Protein AF-A0A833H9J8-F1 (afdb_monomer_lite)

pLDDT: mean 92.36, std 10.22, range [51.34, 98.0]

Radius of gyration: 14.03 Å; chains: 1; bounding box: 31×27×31 Å

Foldseek 3Di:
DPQDFADLVVLVVLVVVVVVVQVVCVVVVNHDDPVRVVLSVVCSVRRGDPVVSVVVVVVVVVVVVVVVVVD

Sequence (71 aa):
MSDEKLSPEEVAAARARRLEAQHLQLIEGNPLDADDIAMFEMFERERWPHERCRAYILERIRREQQAAAAE

Secondary structure (DSSP, 8-state):
---PPPPHHHHHHHHHHHHHHHHHHHHTT----HHHHHHHHHHHHHT--HHHHHHHHHHHHHHHHHHHTT-

Structure (mmCIF, N/CA/C/O backbone):
data_AF-A0A833H9J8-F1
#
_entry.id   AF-A0A833H9J8-F1
#
loop_
_atom_site.group_PDB
_atom_site.id
_atom_site.type_symbol
_atom_site.label_atom_id
_atom_site.label_alt_id
_atom_site.label_comp_id
_atom_site.label_asym_id
_atom_site.label_entity_id
_atom_site.label_seq_id
_atom_site.pdb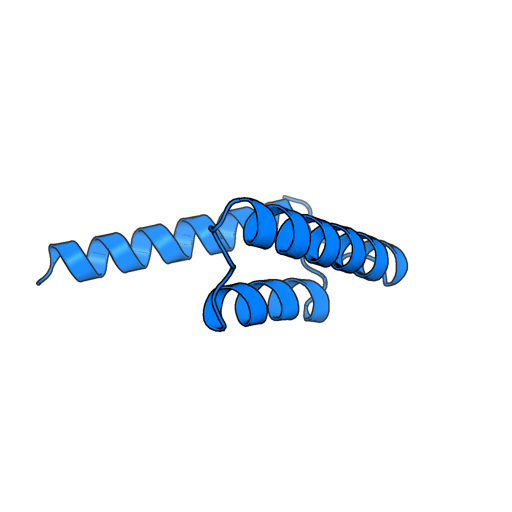x_PDB_ins_code
_atom_site.Cartn_x
_atom_site.Cartn_y
_atom_site.Cartn_z
_atom_site.occupancy
_atom_site.B_iso_or_equiv
_atom_site.auth_seq_id
_atom_site.auth_comp_id
_atom_site.auth_asym_id
_atom_site.auth_atom_id
_atom_site.pdbx_PDB_model_num
ATOM 1 N N . MET A 1 1 ? 5.062 15.987 -10.388 1.00 51.34 1 MET A N 1
ATOM 2 C CA . MET A 1 1 ? 4.855 14.589 -9.966 1.00 51.34 1 MET A CA 1
ATOM 3 C C . MET A 1 1 ? 4.944 13.750 -11.221 1.00 51.34 1 MET A C 1
ATOM 5 O O . MET A 1 1 ? 4.266 14.104 -12.178 1.00 51.34 1 MET A O 1
ATOM 9 N N . SER A 1 2 ? 5.823 12.752 -11.279 1.00 55.19 2 SER A N 1
ATOM 10 C CA . SER A 1 2 ? 5.908 11.892 -12.462 1.00 55.19 2 SER A CA 1
ATOM 11 C C . SER A 1 2 ? 4.634 11.053 -12.524 1.00 55.19 2 SER A C 1
ATOM 13 O O . SER A 1 2 ? 4.445 10.173 -11.694 1.00 55.19 2 SER A O 1
ATOM 15 N N . ASP A 1 3 ? 3.743 11.370 -13.464 1.00 64.81 3 ASP A N 1
ATOM 16 C CA . ASP A 1 3 ? 2.538 10.576 -13.767 1.00 64.81 3 ASP A CA 1
ATOM 17 C C . ASP A 1 3 ? 2.877 9.360 -14.654 1.00 64.81 3 ASP A C 1
ATOM 19 O O . ASP A 1 3 ? 2.006 8.698 -15.211 1.00 64.81 3 ASP A O 1
ATOM 23 N N . GLU A 1 4 ? 4.170 9.066 -14.804 1.00 84.50 4 GLU A N 1
ATOM 24 C CA . GLU A 1 4 ? 4.642 7.941 -15.589 1.00 84.50 4 GLU A CA 1
ATOM 25 C C . GLU A 1 4 ? 4.339 6.636 -14.850 1.00 84.50 4 GLU A C 1
ATOM 27 O O . GLU A 1 4 ? 4.698 6.444 -13.685 1.00 84.50 4 GLU A O 1
ATOM 32 N N . LYS A 1 5 ? 3.599 5.760 -15.531 1.00 92.62 5 LYS A N 1
ATOM 33 C CA . LYS A 1 5 ? 3.211 4.453 -15.007 1.00 92.62 5 LYS A CA 1
ATOM 34 C C . LYS A 1 5 ? 4.441 3.573 -14.850 1.00 92.62 5 LYS A C 1
ATOM 36 O O . LYS A 1 5 ? 5.301 3.554 -15.726 1.00 92.62 5 LYS A O 1
ATOM 41 N N . LEU A 1 6 ? 4.453 2.774 -13.790 1.00 94.75 6 LEU A N 1
ATOM 42 C CA . LEU A 1 6 ? 5.492 1.777 -13.571 1.00 94.75 6 LEU A CA 1
ATOM 43 C C . LEU A 1 6 ? 5.553 0.777 -14.737 1.00 94.75 6 LEU A C 1
ATOM 45 O O . LEU A 1 6 ? 4.534 0.386 -15.330 1.00 94.75 6 LEU A O 1
ATOM 49 N N . SER A 1 7 ? 6.763 0.329 -15.048 1.00 96.06 7 SER A N 1
ATOM 50 C CA . SER A 1 7 ? 6.991 -0.817 -15.921 1.00 96.06 7 SER A CA 1
ATOM 51 C C . SER A 1 7 ? 6.483 -2.117 -15.273 1.00 96.06 7 SER A C 1
ATOM 53 O O . SER A 1 7 ? 6.287 -2.184 -14.056 1.00 96.06 7 SER A O 1
ATOM 55 N N . PRO A 1 8 ? 6.266 -3.190 -16.054 1.00 96.06 8 PRO A N 1
ATOM 56 C CA . PRO A 1 8 ? 5.854 -4.480 -15.499 1.00 96.06 8 PRO A CA 1
ATOM 57 C C . PRO A 1 8 ? 6.820 -5.048 -14.445 1.00 96.06 8 PRO A C 1
ATOM 59 O O . PRO A 1 8 ? 6.364 -5.631 -13.462 1.00 96.06 8 PRO A O 1
ATOM 62 N N . GLU A 1 9 ? 8.133 -4.858 -14.613 1.00 97.12 9 GLU A N 1
ATOM 63 C CA . GLU A 1 9 ? 9.133 -5.296 -13.627 1.00 97.12 9 GLU A CA 1
ATOM 64 C C . GLU A 1 9 ? 9.024 -4.506 -12.320 1.00 97.12 9 GLU A C 1
ATOM 66 O O . GLU A 1 9 ? 9.047 -5.088 -11.236 1.00 97.12 9 GLU A O 1
ATOM 71 N N . GLU A 1 10 ? 8.823 -3.191 -12.403 1.00 96.50 10 GLU A N 1
ATOM 72 C CA . GLU A 1 10 ? 8.632 -2.346 -11.222 1.00 96.50 10 GLU A CA 1
ATOM 73 C C . GLU A 1 10 ? 7.342 -2.689 -10.468 1.00 96.50 10 GLU A C 1
ATOM 75 O O . GLU A 1 10 ?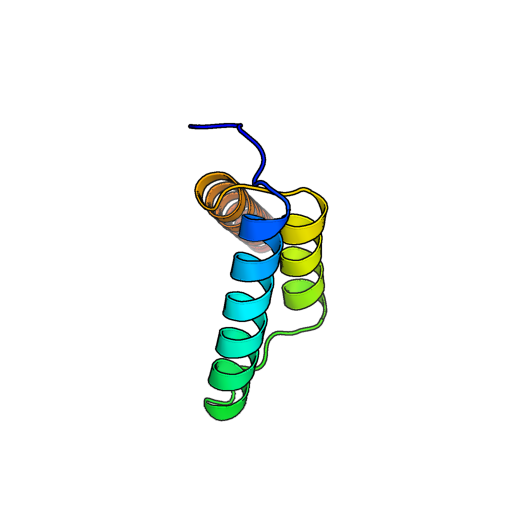 7.324 -2.661 -9.236 1.00 96.50 10 GLU A O 1
ATOM 80 N N . VAL A 1 11 ? 6.277 -3.068 -11.183 1.00 96.88 11 VAL A N 1
ATOM 81 C CA . VAL A 1 11 ? 5.021 -3.552 -10.585 1.00 96.88 11 VAL A CA 1
ATOM 82 C C . VAL A 1 11 ? 5.240 -4.880 -9.869 1.00 96.88 11 VAL A C 1
ATOM 84 O O . VAL A 1 11 ? 4.790 -5.043 -8.736 1.00 96.88 11 VAL A O 1
ATOM 87 N N . ALA A 1 12 ? 5.965 -5.820 -10.481 1.00 97.50 12 ALA A N 1
ATOM 88 C CA . ALA A 1 12 ? 6.302 -7.088 -9.839 1.00 97.50 12 ALA A CA 1
ATOM 89 C C . ALA A 1 12 ? 7.140 -6.869 -8.566 1.00 97.50 12 ALA A C 1
ATOM 91 O O . ALA A 1 12 ? 6.847 -7.455 -7.522 1.00 97.50 12 ALA A O 1
ATOM 92 N N . ALA A 1 13 ? 8.121 -5.963 -8.618 1.00 96.75 13 ALA A N 1
ATOM 93 C CA . ALA A 1 13 ? 8.927 -5.583 -7.461 1.00 96.75 13 ALA A CA 1
ATOM 94 C C . ALA A 1 13 ? 8.107 -4.859 -6.378 1.00 96.75 13 ALA A C 1
ATOM 96 O O . ALA A 1 13 ? 8.356 -5.035 -5.185 1.00 96.75 13 ALA A O 1
ATOM 97 N N . ALA A 1 14 ? 7.130 -4.030 -6.755 1.00 95.31 14 ALA A N 1
ATOM 98 C CA . ALA A 1 14 ? 6.201 -3.407 -5.811 1.00 95.31 14 ALA A CA 1
ATOM 99 C C . ALA A 1 14 ? 5.310 -4.451 -5.123 1.00 95.31 14 ALA A C 1
ATOM 101 O O . ALA A 1 14 ? 5.185 -4.433 -3.899 1.00 95.31 14 ALA A O 1
ATOM 102 N N . ARG A 1 15 ? 4.781 -5.413 -5.886 1.00 96.75 15 ARG A N 1
ATOM 103 C CA . ARG A 1 15 ? 3.954 -6.504 -5.363 1.00 96.75 15 ARG A CA 1
ATOM 104 C C . ARG A 1 15 ? 4.711 -7.405 -4.394 1.00 96.75 15 ARG A C 1
ATOM 106 O O . ARG A 1 15 ? 4.181 -7.749 -3.341 1.00 96.75 15 ARG A O 1
ATOM 113 N N . ALA A 1 16 ? 5.956 -7.756 -4.717 1.00 97.81 16 ALA A N 1
ATOM 114 C CA . ALA A 1 16 ? 6.809 -8.538 -3.824 1.00 97.81 16 ALA A CA 1
ATOM 115 C C . ALA A 1 16 ? 7.023 -7.821 -2.481 1.00 97.81 16 ALA A C 1
ATOM 117 O O . ALA A 1 16 ? 6.785 -8.408 -1.426 1.00 97.81 16 ALA A O 1
ATOM 118 N N . ARG A 1 17 ? 7.365 -6.524 -2.523 1.00 96.31 17 ARG A N 1
ATOM 119 C CA . ARG A 1 17 ? 7.525 -5.691 -1.320 1.00 96.31 17 ARG A CA 1
ATOM 120 C C . ARG A 1 17 ? 6.241 -5.603 -0.495 1.00 96.31 17 ARG A C 1
ATOM 122 O O . ARG A 1 17 ? 6.300 -5.677 0.728 1.00 96.31 17 ARG A O 1
ATOM 129 N N . ARG A 1 18 ? 5.077 -5.467 -1.141 1.00 95.62 18 ARG A N 1
ATOM 130 C CA . ARG A 1 18 ? 3.778 -5.450 -0.451 1.00 95.62 18 ARG A CA 1
ATOM 131 C C . ARG A 1 18 ? 3.502 -6.766 0.276 1.00 95.62 18 ARG A C 1
ATOM 133 O O . ARG A 1 18 ? 3.068 -6.731 1.421 1.00 95.62 18 ARG A O 1
ATOM 140 N N . LEU A 1 19 ? 3.729 -7.908 -0.373 1.00 97.75 19 LEU A N 1
ATOM 141 C CA . LEU A 1 19 ? 3.493 -9.227 0.228 1.00 97.75 19 LEU A CA 1
ATOM 142 C C . LEU A 1 19 ? 4.404 -9.475 1.435 1.00 97.75 19 LEU A C 1
ATOM 144 O O . LEU A 1 19 ? 3.941 -9.975 2.458 1.00 97.75 19 LEU A O 1
ATOM 148 N N . GLU A 1 20 ? 5.674 -9.082 1.336 1.00 98.00 20 GLU A N 1
ATOM 149 C CA . GLU A 1 20 ? 6.615 -9.141 2.456 1.00 98.00 20 GLU A CA 1
ATOM 150 C C . GLU A 1 20 ? 6.151 -8.253 3.618 1.00 98.00 20 GLU A C 1
ATOM 152 O O . GLU A 1 20 ? 6.033 -8.721 4.749 1.00 98.00 20 GLU A O 1
ATOM 157 N N . ALA A 1 21 ? 5.792 -6.998 3.336 1.00 96.06 21 ALA A N 1
ATOM 158 C CA . ALA A 1 21 ? 5.281 -6.083 4.351 1.00 96.06 21 ALA A CA 1
ATOM 159 C C . ALA A 1 21 ? 3.982 -6.595 4.999 1.00 96.06 21 ALA A C 1
ATOM 161 O O . ALA A 1 21 ? 3.846 -6.526 6.217 1.00 96.06 21 ALA A O 1
ATOM 162 N N . GLN A 1 22 ? 3.053 -7.158 4.219 1.00 96.81 22 GLN A N 1
ATOM 163 C CA . GLN A 1 22 ? 1.820 -7.769 4.727 1.00 96.81 22 GLN A CA 1
ATOM 164 C C . GLN A 1 22 ? 2.123 -8.923 5.691 1.00 96.81 22 GLN A C 1
ATOM 166 O O . GLN A 1 22 ? 1.484 -9.038 6.735 1.00 96.81 22 GLN A O 1
ATOM 171 N N . HIS A 1 23 ? 3.104 -9.766 5.359 1.00 97.31 23 HIS A N 1
ATOM 172 C CA . HIS A 1 23 ? 3.525 -10.853 6.236 1.00 97.31 23 HIS A CA 1
ATOM 173 C C . HIS A 1 23 ? 4.133 -10.334 7.546 1.00 97.31 23 HIS A C 1
ATOM 175 O O . HIS A 1 23 ? 3.783 -10.829 8.615 1.00 97.31 23 HIS A O 1
ATOM 181 N N . LEU A 1 24 ? 4.987 -9.309 7.483 1.00 97.94 24 LEU A N 1
ATOM 182 C CA . LEU A 1 24 ? 5.573 -8.689 8.675 1.00 97.94 24 LEU A CA 1
ATOM 183 C C . LEU A 1 24 ? 4.497 -8.066 9.577 1.00 97.94 24 LEU A 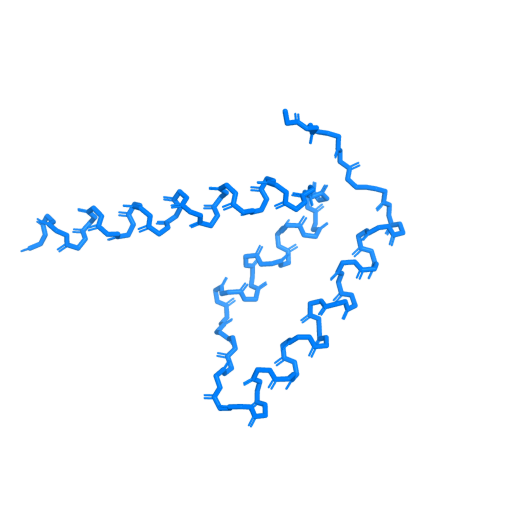C 1
ATOM 185 O O . LEU A 1 24 ? 4.497 -8.288 10.782 1.00 97.94 24 LEU A O 1
ATOM 189 N N . GLN A 1 25 ? 3.532 -7.352 8.997 1.00 97.25 25 GLN A N 1
ATOM 190 C CA . GLN A 1 25 ? 2.414 -6.758 9.735 1.00 97.25 25 GLN A CA 1
ATOM 191 C C . GLN A 1 25 ? 1.523 -7.812 10.413 1.00 97.25 25 GLN A C 1
ATOM 193 O O . GLN A 1 25 ? 1.068 -7.609 11.537 1.00 97.25 25 GLN A O 1
ATOM 198 N N . LEU A 1 26 ? 1.328 -8.971 9.773 1.00 97.25 26 LEU A N 1
ATOM 199 C CA . LEU A 1 26 ? 0.620 -10.102 10.378 1.00 97.25 26 LEU A CA 1
ATOM 200 C C . LEU A 1 26 ? 1.335 -10.620 11.638 1.00 97.25 26 LEU A C 1
ATOM 202 O O . LEU A 1 26 ? 0.667 -10.918 12.626 1.00 97.25 26 LEU A O 1
ATOM 206 N N . ILE A 1 27 ? 2.670 -10.716 11.618 1.00 97.75 27 ILE A N 1
ATOM 207 C CA . ILE A 1 27 ? 3.470 -11.146 12.781 1.00 97.75 27 ILE A CA 1
ATOM 208 C C . ILE A 1 27 ? 3.325 -10.153 13.940 1.00 97.75 27 ILE A C 1
ATOM 210 O O . ILE A 1 27 ? 3.189 -10.569 15.088 1.00 97.75 27 ILE A O 1
ATOM 214 N N . GLU A 1 28 ? 3.285 -8.856 13.635 1.00 97.38 28 GLU A N 1
ATOM 215 C CA . GLU A 1 28 ? 3.095 -7.775 14.613 1.00 97.38 28 GLU A CA 1
ATOM 216 C C . GLU A 1 28 ? 1.645 -7.658 15.129 1.00 97.38 28 GLU A C 1
ATOM 218 O O . GLU A 1 28 ? 1.328 -6.762 15.909 1.00 97.38 28 GLU A O 1
ATOM 223 N N . GLY A 1 29 ? 0.735 -8.544 14.706 1.00 96.94 29 GLY A N 1
ATOM 224 C CA . GLY A 1 29 ? -0.668 -8.500 15.122 1.00 96.94 29 GLY A CA 1
ATOM 225 C C . GLY A 1 29 ? -1.456 -7.329 14.525 1.00 96.94 29 GLY A C 1
ATOM 226 O O . GLY A 1 29 ? -2.529 -7.006 15.030 1.00 96.94 29 GLY A O 1
ATOM 227 N N . ASN A 1 30 ? -0.955 -6.723 13.445 1.00 96.50 30 ASN A N 1
ATOM 228 C CA . ASN A 1 30 ? -1.615 -5.658 12.692 1.00 96.50 30 ASN A CA 1
ATOM 229 C C . ASN A 1 30 ? -1.917 -6.110 11.249 1.00 96.50 30 ASN A C 1
ATOM 231 O O . ASN A 1 30 ? -1.384 -5.543 10.296 1.00 96.50 30 ASN A O 1
ATOM 235 N N . PRO A 1 31 ? -2.705 -7.181 11.045 1.00 96.38 31 PRO A N 1
ATOM 236 C CA . PRO A 1 31 ? -2.981 -7.667 9.702 1.00 96.38 31 PRO A CA 1
ATOM 237 C C . PRO A 1 31 ? -3.723 -6.605 8.886 1.00 96.38 31 PRO A C 1
ATOM 239 O O . PRO A 1 31 ? -4.654 -5.975 9.379 1.00 96.38 31 PRO A O 1
ATOM 242 N N . LEU A 1 32 ? -3.345 -6.465 7.615 1.00 94.75 32 LEU A N 1
ATOM 243 C CA . LEU A 1 32 ? -4.136 -5.691 6.661 1.00 94.75 32 LEU A CA 1
ATOM 244 C C . LEU A 1 32 ? -5.508 -6.341 6.483 1.00 94.75 32 LEU A C 1
ATOM 246 O O . LEU A 1 32 ? -5.599 -7.569 6.351 1.00 94.75 32 LEU A O 1
ATOM 250 N N . ASP A 1 33 ? -6.550 -5.518 6.439 1.00 95.81 33 ASP A N 1
ATOM 251 C CA . ASP A 1 33 ? -7.893 -5.984 6.127 1.00 95.81 33 ASP A CA 1
ATOM 252 C C . ASP A 1 33 ? -8.100 -6.174 4.611 1.00 95.81 33 ASP A C 1
ATOM 254 O O . ASP A 1 33 ? -7.202 -5.974 3.784 1.00 95.81 33 ASP A O 1
ATOM 258 N N . ALA A 1 34 ? -9.293 -6.634 4.236 1.00 95.25 34 ALA A N 1
ATOM 259 C CA . ALA A 1 34 ? -9.623 -6.897 2.841 1.00 95.25 34 ALA A CA 1
ATOM 260 C C . ALA A 1 34 ? -9.637 -5.622 1.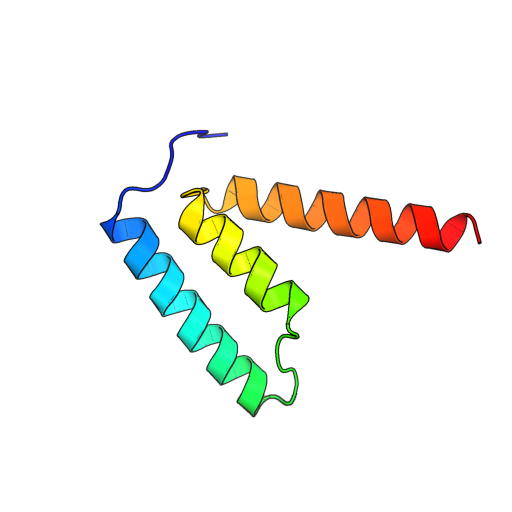978 1.00 95.25 34 ALA A C 1
ATOM 262 O O . ALA A 1 34 ? -9.256 -5.683 0.806 1.00 95.25 34 ALA A O 1
ATOM 263 N N . ASP A 1 35 ? -10.036 -4.483 2.545 1.00 95.19 35 ASP A N 1
ATOM 264 C CA . ASP A 1 35 ? -10.132 -3.213 1.827 1.00 95.19 35 ASP A CA 1
ATOM 265 C C . ASP A 1 35 ? -8.741 -2.613 1.591 1.00 95.19 35 ASP A C 1
ATOM 267 O O . ASP A 1 35 ? -8.456 -2.101 0.504 1.00 95.19 35 ASP A O 1
ATOM 271 N N . ASP A 1 36 ? -7.842 -2.739 2.567 1.00 94.19 36 ASP A N 1
ATOM 272 C CA . ASP A 1 36 ? -6.431 -2.390 2.439 1.00 94.19 36 ASP A CA 1
ATOM 273 C C . ASP A 1 36 ? -5.755 -3.215 1.344 1.00 94.19 36 ASP A C 1
ATOM 275 O O . ASP A 1 36 ? -5.095 -2.664 0.457 1.00 94.19 36 ASP A O 1
ATOM 279 N N . ILE A 1 37 ? -5.950 -4.538 1.354 1.00 95.75 37 ILE A N 1
ATOM 280 C CA . ILE A 1 37 ? -5.389 -5.430 0.331 1.00 95.75 37 ILE A CA 1
ATOM 281 C C . ILE A 1 37 ? -5.911 -5.038 -1.055 1.00 95.75 37 ILE A C 1
ATOM 283 O O . ILE A 1 37 ? -5.109 -4.842 -1.972 1.00 95.75 37 ILE A O 1
ATOM 287 N N . ALA A 1 38 ? -7.226 -4.861 -1.205 1.00 96.81 38 ALA A N 1
ATOM 288 C CA . ALA A 1 38 ? -7.839 -4.480 -2.476 1.00 96.81 38 ALA A CA 1
ATOM 289 C C . ALA A 1 38 ? -7.329 -3.120 -2.986 1.00 96.81 38 ALA A C 1
ATOM 291 O O . ALA A 1 38 ? -7.105 -2.943 -4.189 1.00 96.81 38 ALA A O 1
ATOM 292 N N . MET A 1 39 ? -7.097 -2.163 -2.082 1.00 96.81 39 MET A N 1
ATOM 293 C CA . MET A 1 39 ? -6.519 -0.863 -2.415 1.00 96.81 39 MET A CA 1
ATOM 294 C C . MET A 1 39 ? -5.097 -1.003 -2.973 1.00 96.81 39 MET A C 1
ATOM 296 O O . MET A 1 39 ? -4.785 -0.418 -4.013 1.00 96.81 39 MET A O 1
ATOM 300 N N . PHE A 1 40 ? -4.237 -1.802 -2.337 1.00 96.69 40 PHE A N 1
ATOM 301 C CA . PHE A 1 40 ? -2.886 -2.019 -2.851 1.00 96.69 40 PHE A CA 1
ATOM 302 C C . PHE A 1 40 ? -2.873 -2.792 -4.180 1.00 96.69 40 PHE A C 1
ATOM 304 O O . PHE A 1 40 ? -2.122 -2.431 -5.088 1.00 96.69 40 PHE A O 1
ATOM 311 N N . GLU A 1 41 ? -3.730 -3.803 -4.341 1.00 97.44 41 GLU A N 1
ATOM 312 C CA . GLU A 1 41 ? -3.866 -4.540 -5.606 1.00 97.44 41 GLU A CA 1
ATOM 313 C C . GLU A 1 41 ? -4.343 -3.636 -6.754 1.00 97.44 41 GLU A C 1
ATOM 315 O O . GLU A 1 41 ? -3.899 -3.779 -7.897 1.00 97.44 41 GLU A O 1
ATOM 320 N N . MET A 1 42 ? -5.204 -2.654 -6.464 1.00 97.56 42 MET A N 1
ATOM 321 C CA . MET A 1 42 ? -5.580 -1.627 -7.434 1.00 97.56 42 MET A CA 1
ATOM 322 C C . MET A 1 42 ? -4.365 -0.799 -7.875 1.00 97.56 42 MET A C 1
ATOM 324 O O . MET A 1 42 ? -4.203 -0.570 -9.073 1.00 97.56 42 MET A O 1
ATOM 328 N N . PHE A 1 43 ? -3.501 -0.368 -6.950 1.00 97.25 43 PHE A N 1
ATOM 329 C CA . PHE A 1 43 ? -2.303 0.406 -7.300 1.00 97.25 43 PHE A CA 1
ATOM 330 C C . PHE A 1 43 ? -1.358 -0.376 -8.218 1.00 97.25 43 PHE A C 1
ATOM 332 O O . PHE A 1 43 ? -0.840 0.182 -9.188 1.00 97.25 43 PHE A O 1
ATOM 339 N N . GLU A 1 44 ? -1.168 -1.669 -7.943 1.00 96.56 44 GLU A N 1
ATOM 340 C CA . GLU A 1 44 ? -0.368 -2.578 -8.770 1.00 96.56 44 GLU A CA 1
ATOM 341 C C . GLU A 1 44 ? -0.976 -2.729 -10.173 1.00 96.56 44 GLU A C 1
ATOM 343 O O . GLU A 1 44 ? -0.276 -2.555 -11.173 1.00 96.56 44 GLU A O 1
ATOM 348 N N . ARG A 1 45 ? -2.291 -2.982 -10.262 1.00 96.69 45 ARG A N 1
ATOM 349 C CA . ARG A 1 45 ? -3.016 -3.122 -11.537 1.00 96.69 45 ARG A CA 1
ATOM 350 C C . ARG A 1 45 ? -2.926 -1.862 -12.395 1.00 96.69 45 ARG A C 1
ATOM 352 O O . ARG A 1 45 ? -2.684 -1.943 -13.599 1.00 96.69 45 ARG A O 1
ATOM 359 N N . GLU A 1 46 ? -3.102 -0.700 -11.777 1.00 96.56 46 GLU A N 1
ATOM 360 C CA . GLU A 1 46 ? -3.053 0.592 -12.464 1.00 96.56 46 GLU A CA 1
ATOM 361 C C . GLU A 1 46 ? -1.622 1.100 -12.699 1.00 96.56 46 GLU A C 1
ATOM 363 O O . GLU A 1 46 ? -1.422 2.090 -13.413 1.00 96.56 46 GLU A O 1
ATOM 368 N N . ARG A 1 47 ? -0.624 0.393 -12.151 1.00 96.94 47 ARG A N 1
ATOM 369 C CA . ARG A 1 47 ? 0.812 0.682 -12.264 1.00 96.94 47 ARG A CA 1
ATOM 370 C C . ARG A 1 47 ? 1.172 2.058 -11.722 1.00 96.94 47 ARG A C 1
ATOM 372 O O . ARG A 1 47 ? 1.921 2.814 -12.343 1.00 96.94 47 ARG A O 1
ATOM 379 N N . TRP A 1 48 ? 0.588 2.405 -10.582 1.00 96.25 48 TRP A N 1
ATOM 380 C CA . TRP A 1 48 ? 0.781 3.716 -9.982 1.00 96.25 48 TRP A CA 1
ATOM 381 C C . TRP A 1 48 ? 2.181 3.858 -9.376 1.00 96.25 48 TRP A C 1
ATOM 383 O O . TRP A 1 48 ? 2.630 2.964 -8.656 1.00 96.25 48 TRP A O 1
ATOM 393 N N . PRO A 1 49 ? 2.863 4.994 -9.609 1.00 94.75 49 PRO A N 1
ATOM 394 C CA . PRO A 1 49 ? 4.077 5.318 -8.880 1.00 94.75 49 PRO A CA 1
ATOM 395 C C . PRO A 1 49 ? 3.754 5.628 -7.413 1.00 94.75 49 PRO A C 1
ATOM 397 O O . PRO A 1 49 ? 2.655 6.078 -7.076 1.00 94.75 49 PRO A O 1
ATOM 400 N N . HIS A 1 50 ? 4.748 5.447 -6.542 1.00 92.25 50 HIS A N 1
ATOM 401 C CA . HIS A 1 50 ? 4.614 5.603 -5.089 1.00 92.25 50 HIS A CA 1
ATOM 402 C C . HIS A 1 50 ? 3.956 6.928 -4.665 1.00 92.25 50 HIS A C 1
ATOM 404 O O . HIS A 1 50 ? 3.052 6.937 -3.830 1.00 92.25 50 HIS A O 1
ATOM 410 N N . GLU A 1 51 ? 4.353 8.041 -5.286 1.00 93.75 51 GLU A N 1
ATOM 411 C CA . GLU A 1 51 ? 3.815 9.369 -4.969 1.00 93.75 51 GLU A CA 1
ATOM 412 C C . GLU A 1 51 ? 2.304 9.468 -5.209 1.00 93.75 51 GLU A C 1
ATOM 414 O O . GLU A 1 51 ? 1.585 10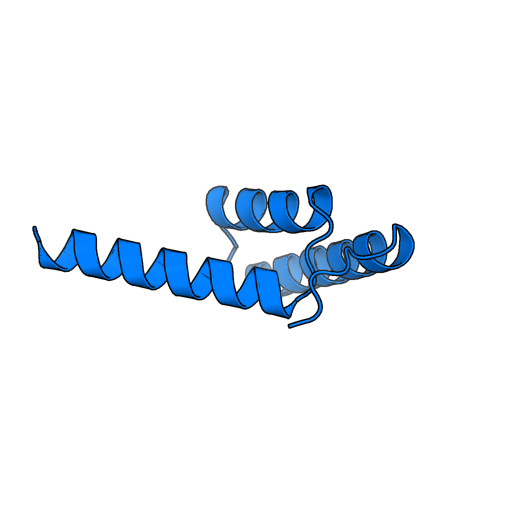.091 -4.425 1.00 93.75 51 GLU A O 1
ATOM 419 N N . ARG A 1 52 ? 1.802 8.802 -6.255 1.00 95.69 52 ARG A N 1
ATOM 420 C CA . ARG A 1 52 ? 0.371 8.762 -6.568 1.00 95.69 52 ARG A CA 1
ATOM 421 C C . ARG A 1 52 ? -0.394 7.904 -5.563 1.00 95.69 52 ARG A C 1
ATOM 423 O O . ARG A 1 52 ? -1.450 8.327 -5.100 1.00 95.69 52 ARG A O 1
ATOM 430 N N . CYS A 1 53 ? 0.155 6.753 -5.172 1.00 95.31 53 CYS A N 1
ATOM 431 C CA . CYS A 1 53 ? -0.418 5.918 -4.111 1.00 95.31 53 CYS A CA 1
ATOM 432 C C . CYS A 1 53 ? -0.527 6.700 -2.796 1.00 95.31 53 CYS A C 1
ATOM 434 O O . CYS A 1 53 ? -1.587 6.733 -2.173 1.00 95.31 53 CYS A O 1
ATOM 436 N N . ARG A 1 54 ? 0.548 7.398 -2.407 1.00 95.25 54 ARG A N 1
ATOM 437 C CA . ARG A 1 54 ? 0.576 8.221 -1.193 1.00 95.25 54 ARG A CA 1
ATOM 438 C C . ARG A 1 54 ? -0.472 9.331 -1.235 1.00 95.25 54 ARG A C 1
ATOM 440 O O . ARG A 1 54 ? -1.186 9.525 -0.254 1.00 95.25 54 ARG A O 1
ATOM 447 N N . ALA A 1 55 ? -0.578 10.049 -2.354 1.00 96.25 55 ALA A N 1
ATOM 448 C CA . ALA A 1 55 ? -1.581 11.098 -2.523 1.00 96.25 55 ALA A CA 1
ATOM 449 C C . ALA A 1 55 ? -3.012 10.552 -2.383 1.00 96.25 55 ALA A C 1
ATOM 451 O O . ALA A 1 55 ? -3.825 11.154 -1.685 1.00 96.25 55 ALA A O 1
ATOM 452 N N . TYR A 1 56 ? -3.293 9.387 -2.975 1.00 95.75 56 TYR A N 1
ATOM 453 C CA . TYR A 1 56 ? -4.595 8.729 -2.871 1.00 95.75 56 TYR A CA 1
ATOM 454 C C . TYR A 1 56 ? -4.948 8.343 -1.430 1.00 95.75 56 TYR A C 1
ATOM 456 O O . TYR A 1 56 ? -6.044 8.650 -0.969 1.00 95.75 56 TYR A O 1
ATOM 464 N N . ILE A 1 57 ? -4.019 7.717 -0.698 1.00 95.56 57 ILE A N 1
ATOM 465 C CA . ILE A 1 57 ? -4.247 7.310 0.700 1.00 95.56 57 ILE A CA 1
ATOM 466 C C . ILE A 1 57 ? -4.543 8.536 1.574 1.00 95.56 57 ILE A C 1
ATOM 468 O O . ILE A 1 57 ? -5.499 8.532 2.346 1.00 95.56 57 ILE A O 1
ATOM 472 N N . LEU A 1 58 ? -3.764 9.611 1.423 1.00 96.44 58 LEU A N 1
ATOM 473 C CA . LEU A 1 58 ? -3.979 10.846 2.183 1.00 96.44 58 LEU A CA 1
ATOM 474 C C . LEU A 1 58 ? -5.326 11.503 1.861 1.00 96.44 58 LEU A C 1
ATOM 476 O O . LEU A 1 58 ? -5.994 12.009 2.762 1.00 96.44 58 LEU A O 1
ATOM 480 N N . GLU A 1 59 ? -5.732 11.502 0.590 1.00 96.31 59 GLU A N 1
ATOM 481 C CA . GLU A 1 59 ? -7.041 12.015 0.185 1.00 96.31 59 GLU A CA 1
ATOM 482 C C . GLU A 1 59 ? -8.184 11.175 0.770 1.00 96.31 59 GLU A C 1
ATOM 484 O O . GLU A 1 59 ? -9.147 11.743 1.287 1.00 96.31 59 GLU A O 1
ATOM 489 N N . ARG A 1 60 ? -8.063 9.841 0.741 1.00 94.19 60 ARG A N 1
ATOM 490 C CA . ARG A 1 60 ? -9.040 8.916 1.331 1.00 94.19 60 ARG A CA 1
ATOM 491 C C . ARG A 1 60 ? -9.219 9.175 2.828 1.00 94.19 60 ARG A C 1
ATOM 493 O O . ARG A 1 60 ? -10.339 9.448 3.250 1.00 94.19 60 ARG A O 1
ATOM 500 N N . ILE A 1 61 ? -8.125 9.203 3.593 1.00 94.62 61 ILE A N 1
ATOM 501 C CA . ILE A 1 61 ? -8.155 9.472 5.042 1.00 94.62 61 ILE A CA 1
ATOM 502 C C . ILE A 1 61 ? -8.805 10.828 5.327 1.00 94.62 61 ILE A C 1
ATOM 504 O O . ILE A 1 61 ? -9.639 10.951 6.221 1.00 94.62 61 ILE A O 1
ATOM 508 N N . ARG A 1 62 ? -8.466 11.863 4.546 1.00 95.25 62 ARG A N 1
ATOM 509 C CA . ARG A 1 62 ? -9.069 13.192 4.711 1.00 95.25 62 ARG A CA 1
ATOM 510 C C . ARG A 1 62 ? -10.587 13.160 4.511 1.00 95.25 62 ARG A C 1
ATOM 512 O O . ARG A 1 62 ? -11.298 13.844 5.241 1.00 95.25 62 ARG A O 1
ATOM 519 N N . ARG A 1 63 ? -11.086 12.399 3.532 1.00 93.25 63 ARG A N 1
ATOM 520 C CA . ARG A 1 63 ? -12.530 12.249 3.280 1.00 93.25 63 ARG A CA 1
ATOM 521 C C . ARG A 1 63 ? -13.226 11.493 4.408 1.00 93.25 63 ARG A C 1
ATOM 523 O O . ARG A 1 63 ? -14.284 11.927 4.847 1.00 93.25 63 ARG A O 1
ATOM 530 N N . GLU A 1 64 ? -12.619 10.418 4.900 1.00 91.06 64 GLU A N 1
ATOM 531 C CA . GLU A 1 64 ? -13.142 9.636 6.029 1.00 91.06 64 GLU A CA 1
ATOM 532 C C . GLU A 1 64 ? -13.232 10.493 7.303 1.00 91.06 64 GLU A C 1
ATOM 534 O O . GLU A 1 64 ? -14.265 10.512 7.969 1.00 91.06 64 GLU A O 1
ATOM 539 N N . GLN A 1 65 ? -12.207 11.304 7.584 1.00 91.62 65 GLN A N 1
ATOM 540 C CA . GLN A 1 65 ? -12.218 12.258 8.700 1.00 91.62 65 GLN A CA 1
ATOM 541 C C . GLN A 1 65 ? -13.309 13.327 8.561 1.00 91.62 65 GLN A C 1
ATOM 543 O O . GLN A 1 65 ? -13.923 13.715 9.552 1.00 91.62 65 GLN A O 1
ATOM 548 N N . GLN A 1 66 ? -13.548 13.825 7.344 1.00 89.00 66 GLN A N 1
ATOM 549 C CA . GLN A 1 66 ? -14.602 14.809 7.089 1.00 89.00 66 GLN A CA 1
ATOM 550 C C . GLN A 1 66 ? -16.004 14.220 7.259 1.00 89.00 66 GLN A C 1
ATOM 552 O O . GLN A 1 66 ? -16.878 14.916 7.767 1.00 89.00 66 GLN A O 1
ATOM 557 N N . ALA A 1 67 ? -16.211 12.965 6.857 1.00 85.00 67 ALA A N 1
ATOM 558 C CA . ALA A 1 67 ? -17.477 12.267 7.051 1.00 85.00 67 ALA A CA 1
ATOM 559 C C . ALA A 1 67 ? -17.765 12.044 8.543 1.00 85.00 67 ALA A C 1
ATOM 561 O O . ALA A 1 67 ? -18.834 12.418 9.008 1.00 85.00 67 ALA A O 1
ATOM 562 N N . ALA A 1 68 ? -16.780 11.558 9.305 1.00 78.75 68 ALA A N 1
ATOM 563 C CA . ALA A 1 68 ? -16.921 11.329 10.745 1.00 78.75 68 ALA A CA 1
ATOM 564 C C . ALA A 1 68 ? -17.152 12.618 11.559 1.00 78.75 68 ALA A C 1
ATOM 566 O O . ALA A 1 68 ? -17.758 12.577 12.621 1.00 78.75 68 ALA A O 1
ATOM 567 N N . ALA A 1 69 ? -16.665 13.772 11.087 1.00 72.25 69 ALA A N 1
ATOM 568 C CA . ALA A 1 69 ? -16.890 15.066 11.739 1.00 72.25 69 ALA A CA 1
ATOM 569 C C . ALA A 1 69 ? -18.265 15.692 11.426 1.00 72.25 69 ALA A C 1
ATOM 571 O O . ALA A 1 69 ? -18.616 16.711 12.023 1.00 72.25 69 ALA A O 1
ATOM 572 N N . ALA A 1 70 ? -18.999 15.139 10.457 1.00 67.38 70 ALA A N 1
ATOM 573 C CA . ALA A 1 70 ? -20.337 15.581 10.067 1.00 67.38 70 ALA A CA 1
ATOM 574 C C .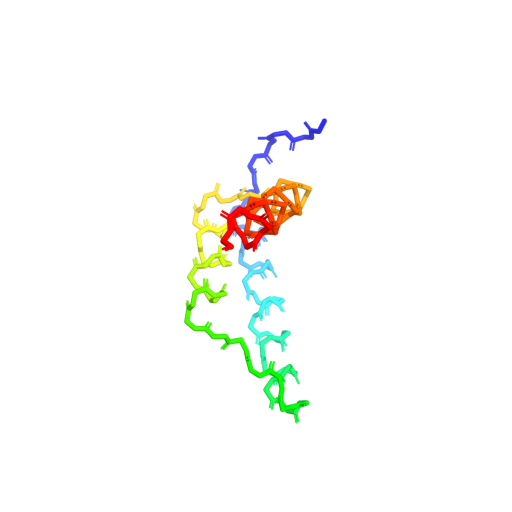 ALA A 1 70 ? -21.461 14.704 10.660 1.00 67.38 70 ALA A C 1
ATOM 576 O O . ALA A 1 70 ? -22.634 15.017 10.438 1.00 67.38 70 ALA A O 1
ATOM 577 N N . GLU A 1 71 ? -21.101 13.637 11.383 1.00 56.00 71 GLU A N 1
ATOM 578 C CA . GLU A 1 71 ? -21.983 12.781 12.196 1.00 56.00 71 GLU A CA 1
ATOM 579 C C . GLU A 1 71 ? -22.122 13.322 13.628 1.00 56.00 71 GLU A C 1
ATOM 581 O O . GLU A 1 71 ? -23.254 13.257 14.163 1.00 56.00 71 GLU A O 1
#